Protein AF-M0ABN0-F1 (afdb_monomer)

Secondary structure (DSSP, 8-state):
------EEE---HHHHHHHHHHHHHHHHHHHHHHHHHTTSTT--HHHHHTTHHHHHHH-GGGGTS-HHHHHHHHHHHHHHHHHHHHHHHTT----PPPPPPTTT--EEEE----------S-----S-----EEEEEEEE-----------S-----------EEEEEE-

Organism: NCBI:txid1230458

Sequence (170 aa):
MRYNYWYRLNPTDELHEQLAWTVDTCRQVSNHFLHRLNRENGTSAYSEQSVLPDLKNWWTDLKQVHSKVLQKVVQQLYDTFSTLKGRKDNGYRVGELKWKGPQEYRSITYSQTGFELNNTSGRRSGRNDQRVCGLWRRDGQTTVGSRALVPAGSRRTGTGTRPTTSWYAV

Radius of gyration: 21.02 Å; Cα contacts (8 Å, |Δi|>4): 148; chains: 1; bounding box: 59×50×52 Å

Solvent-accessible surface area (backbone atoms only — not comparable to full-atom values): 10777 Å² total; per-residue (Å²): 136,88,83,83,62,74,44,78,51,85,69,54,72,71,54,48,50,53,50,52,50,51,41,49,54,50,41,53,53,44,42,52,51,51,56,47,56,77,72,45,84,90,76,49,52,67,65,57,51,66,45,48,65,60,48,34,71,77,38,61,74,53,66,80,48,58,66,65,38,57,46,44,46,48,40,53,53,43,53,51,50,51,51,49,47,54,41,40,75,70,71,44,95,65,82,79,93,71,85,72,56,91,83,68,54,40,73,48,51,39,75,69,77,82,81,80,78,79,65,86,58,95,62,90,77,89,65,95,69,83,55,53,39,33,40,36,61,43,82,39,84,74,77,83,70,72,88,63,94,72,81,94,82,78,84,88,73,89,76,82,84,75,72,56,68,43,39,32,37,61

pLDDT: mean 70.24, std 22.59, range [27.88, 93.75]

Structure (mmCIF, N/CA/C/O backbone):
data_AF-M0ABN0-F1
#
_entry.id   AF-M0ABN0-F1
#
loop_
_atom_site.group_PDB
_atom_site.id
_atom_site.type_symbol
_atom_site.label_atom_id
_atom_site.label_alt_id
_atom_site.label_comp_id
_atom_site.label_asym_id
_atom_site.label_entity_id
_atom_site.label_seq_id
_atom_site.pdbx_PDB_ins_code
_atom_site.Cartn_x
_atom_site.Cartn_y
_atom_site.Cartn_z
_atom_site.occupancy
_atom_site.B_iso_or_equiv
_atom_site.auth_seq_id
_atom_site.auth_comp_id
_atom_site.auth_asym_id
_atom_site.auth_atom_id
_atom_site.pdbx_PDB_model_num
ATOM 1 N N . MET A 1 1 ? 11.973 -23.367 14.286 1.00 43.41 1 MET A N 1
ATOM 2 C CA . MET A 1 1 ? 10.628 -23.247 13.676 1.00 43.41 1 MET A CA 1
ATOM 3 C C . MET A 1 1 ? 9.992 -21.952 14.163 1.00 43.41 1 MET A C 1
ATOM 5 O O . MET A 1 1 ? 9.954 -21.742 15.368 1.00 43.41 1 MET A O 1
ATOM 9 N N . ARG A 1 2 ? 9.579 -21.057 13.257 1.00 40.22 2 ARG A N 1
ATOM 10 C CA . ARG A 1 2 ? 8.860 -19.815 13.593 1.00 40.22 2 ARG A CA 1
ATOM 11 C C . ARG A 1 2 ? 7.362 -20.136 13.561 1.00 40.22 2 ARG A C 1
ATOM 13 O O . ARG A 1 2 ? 6.838 -20.419 12.489 1.00 40.22 2 ARG A O 1
ATOM 20 N N . TYR A 1 3 ? 6.700 -20.173 14.714 1.00 47.28 3 TYR A N 1
ATOM 21 C CA . TYR A 1 3 ? 5.250 -20.362 14.772 1.00 47.28 3 TYR A CA 1
ATOM 22 C C . TYR A 1 3 ? 4.575 -19.014 14.501 1.00 47.28 3 TYR A C 1
ATOM 24 O O . TYR A 1 3 ? 4.708 -18.094 15.304 1.00 47.28 3 TYR A O 1
ATOM 32 N N . ASN A 1 4 ? 3.888 -18.888 13.364 1.00 54.75 4 ASN A N 1
ATOM 33 C CA . ASN A 1 4 ? 3.006 -17.751 13.105 1.00 54.75 4 ASN A CA 1
ATOM 34 C C . ASN A 1 4 ? 1.666 -18.048 13.782 1.00 54.75 4 ASN A C 1
ATOM 36 O O . ASN A 1 4 ? 0.938 -18.940 13.350 1.00 54.75 4 ASN A O 1
ATOM 40 N N . TYR A 1 5 ? 1.372 -17.343 14.871 1.00 60.59 5 TYR A N 1
ATOM 41 C CA . TYR A 1 5 ? 0.113 -17.496 15.591 1.00 60.59 5 TYR A CA 1
ATOM 42 C C . TYR A 1 5 ? -0.966 -16.656 14.915 1.00 60.59 5 TYR A C 1
ATOM 44 O O . TYR A 1 5 ? -0.765 -15.474 14.666 1.00 60.59 5 TYR A O 1
ATOM 52 N N . TRP A 1 6 ? -2.110 -17.267 14.616 1.00 58.19 6 TRP A N 1
ATOM 53 C CA . TRP A 1 6 ? -3.275 -16.554 14.096 1.00 58.19 6 TRP A CA 1
ATOM 54 C C . TRP A 1 6 ? -4.246 -16.284 15.234 1.00 58.19 6 TRP A C 1
ATOM 56 O O . TRP A 1 6 ? -4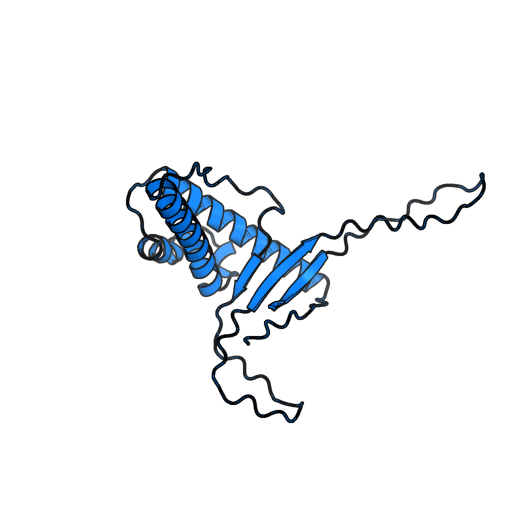.814 -17.211 15.813 1.00 58.19 6 TRP A O 1
ATOM 66 N N . TYR A 1 7 ? -4.458 -15.011 15.533 1.00 70.88 7 TYR A N 1
ATOM 67 C CA . TYR A 1 7 ? -5.412 -14.565 16.535 1.00 70.88 7 TYR A CA 1
ATOM 68 C C . TYR A 1 7 ? -6.700 -14.149 15.840 1.00 70.88 7 TYR A C 1
ATOM 70 O O . TYR A 1 7 ? -6.709 -13.233 15.017 1.00 70.88 7 TYR A O 1
ATOM 78 N N . ARG A 1 8 ? -7.806 -14.827 16.157 1.00 71.94 8 ARG A N 1
ATOM 79 C CA . ARG A 1 8 ? -9.127 -14.381 15.715 1.00 71.94 8 ARG A CA 1
ATOM 80 C C . ARG A 1 8 ? -9.510 -13.155 16.530 1.00 71.94 8 ARG A C 1
ATOM 82 O O . ARG A 1 8 ? -9.548 -13.217 17.756 1.00 71.94 8 ARG A O 1
ATOM 89 N N . LEU A 1 9 ? -9.804 -12.065 15.841 1.00 72.06 9 LEU A N 1
ATOM 90 C CA . LEU A 1 9 ? -10.365 -10.880 16.463 1.00 72.06 9 LEU A CA 1
ATOM 91 C C . LEU A 1 9 ? -11.889 -11.001 16.410 1.00 72.06 9 LEU A C 1
ATOM 93 O O . LEU A 1 9 ? -12.444 -11.344 15.365 1.00 72.06 9 LEU A O 1
ATOM 97 N N . ASN A 1 10 ? -12.550 -10.679 17.521 1.00 76.25 10 ASN A N 1
ATOM 98 C CA . ASN A 1 10 ? -13.996 -10.462 17.577 1.00 76.25 10 ASN A CA 1
ATOM 99 C C . ASN A 1 10 ? -14.248 -8.971 17.867 1.00 76.25 10 ASN A C 1
ATOM 101 O O . ASN A 1 10 ? -14.525 -8.626 19.016 1.00 76.25 10 ASN A O 1
ATOM 105 N N . PRO A 1 11 ? -14.028 -8.075 16.886 1.00 76.31 11 PRO A N 1
ATOM 106 C CA . PRO A 1 11 ? -14.238 -6.651 17.092 1.00 76.31 11 PRO A CA 1
ATOM 107 C C . PRO A 1 11 ? -15.727 -6.310 17.261 1.00 76.31 11 PRO A C 1
ATOM 109 O O . PRO A 1 11 ? -16.602 -7.062 16.841 1.00 76.31 11 PRO A O 1
ATOM 112 N N . THR A 1 12 ? -16.008 -5.159 17.871 1.00 81.62 12 THR A N 1
ATOM 113 C CA . THR A 1 12 ? -17.348 -4.548 17.889 1.00 81.62 12 THR A CA 1
ATOM 114 C C . THR A 1 12 ? -17.767 -4.153 16.470 1.00 81.62 12 THR A C 1
ATOM 116 O O . THR A 1 12 ? -16.901 -3.904 15.630 1.00 81.62 12 THR A O 1
ATOM 119 N N . ASP A 1 13 ? -19.070 -4.044 16.199 1.00 80.00 13 ASP A N 1
ATOM 120 C CA . ASP A 1 13 ? -19.603 -3.653 14.882 1.00 80.00 13 ASP A CA 1
ATOM 121 C C . ASP A 1 13 ? -18.979 -2.342 14.354 1.00 80.00 13 ASP A C 1
ATOM 123 O O . ASP A 1 13 ? -18.521 -2.290 13.214 1.00 80.00 13 ASP A O 1
ATOM 127 N N . GLU A 1 14 ? -18.824 -1.324 15.206 1.00 82.50 14 GLU A N 1
ATOM 128 C CA . GLU A 1 14 ? -18.152 -0.060 14.849 1.00 82.50 14 GLU A CA 1
ATOM 129 C C . GLU A 1 14 ? -16.699 -0.274 14.392 1.00 82.50 14 GLU A C 1
ATOM 131 O O . GLU A 1 14 ? -16.240 0.284 13.394 1.00 82.50 14 GLU A O 1
ATOM 136 N N . LEU A 1 15 ? -15.963 -1.139 15.095 1.00 80.94 15 LEU A N 1
ATOM 137 C CA . LEU A 1 15 ? -14.581 -1.465 14.758 1.00 80.94 15 LEU A CA 1
ATOM 138 C C . LEU A 1 15 ? -14.510 -2.309 13.473 1.00 80.94 15 LEU A C 1
ATOM 140 O O . LEU A 1 15 ? -13.580 -2.149 12.684 1.00 80.94 15 LEU A O 1
ATOM 144 N N . HIS A 1 16 ? -15.499 -3.169 13.211 1.00 81.38 16 HIS A N 1
ATOM 145 C CA . HIS A 1 16 ? -15.620 -3.875 11.933 1.00 81.38 16 HIS A CA 1
ATOM 146 C C . HIS A 1 16 ? -15.751 -2.905 10.757 1.00 81.38 16 HIS A C 1
ATOM 148 O O 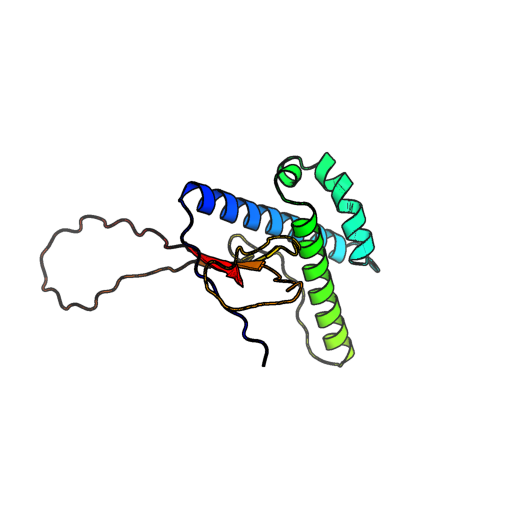. HIS A 1 16 ? -15.064 -3.089 9.747 1.00 81.38 16 HIS A O 1
ATOM 154 N N . GLU A 1 17 ? -16.605 -1.890 10.882 1.00 83.75 17 GLU A N 1
ATOM 155 C CA . GLU A 1 17 ? -16.814 -0.880 9.844 1.00 83.75 17 GLU A CA 1
ATOM 156 C C . GLU A 1 17 ? -15.557 -0.040 9.615 1.00 83.75 17 GLU A C 1
ATOM 158 O O . GLU A 1 17 ? -15.126 0.114 8.472 1.00 83.75 17 GLU A O 1
ATOM 163 N N . GLN A 1 18 ? -14.893 0.408 10.683 1.00 86.50 18 GLN A N 1
ATOM 164 C CA . GLN A 1 18 ? -13.628 1.146 10.584 1.00 86.50 18 GLN A CA 1
ATOM 165 C C . GLN A 1 18 ? -12.519 0.332 9.908 1.00 86.50 18 GLN A C 1
ATOM 167 O O . GLN A 1 18 ? -11.765 0.852 9.078 1.00 86.50 18 GLN A O 1
ATOM 172 N N . LEU A 1 19 ? -12.413 -0.960 10.225 1.00 84.69 19 LEU A N 1
ATOM 173 C CA . LEU A 1 19 ? -11.445 -1.854 9.593 1.00 84.69 19 LEU A CA 1
ATOM 174 C C . LEU A 1 19 ? -11.780 -2.098 8.121 1.00 84.69 19 LEU A C 1
ATOM 176 O O . LEU A 1 19 ? -10.889 -2.058 7.271 1.00 84.69 19 LEU A O 1
ATOM 180 N N . ALA A 1 20 ? -13.057 -2.317 7.800 1.00 85.38 20 ALA A N 1
ATOM 181 C CA . ALA A 1 20 ? -13.508 -2.482 6.423 1.00 85.38 20 ALA A CA 1
ATOM 182 C C . ALA A 1 20 ? -13.238 -1.219 5.593 1.00 85.38 20 ALA A C 1
ATOM 184 O O . ALA A 1 20 ? -12.712 -1.324 4.484 1.00 85.38 20 ALA A O 1
ATOM 185 N N . TRP A 1 21 ? -13.519 -0.045 6.160 1.00 89.31 21 TRP A N 1
ATOM 186 C CA . TRP A 1 21 ? -13.207 1.252 5.572 1.00 89.31 21 TRP A CA 1
ATOM 187 C C . TRP A 1 21 ? -11.699 1.422 5.358 1.00 89.31 21 TRP A C 1
ATOM 189 O O . TRP A 1 21 ? -11.265 1.750 4.260 1.00 89.31 21 TRP A O 1
ATOM 199 N N . THR A 1 22 ? -10.875 1.087 6.356 1.00 89.88 22 THR A N 1
ATOM 200 C CA . THR A 1 22 ? -9.407 1.172 6.252 1.00 89.88 22 THR A CA 1
ATOM 201 C C . THR A 1 22 ? -8.865 0.279 5.134 1.00 89.88 22 THR A C 1
ATOM 203 O O . THR A 1 22 ? -8.001 0.701 4.361 1.00 89.88 22 THR A O 1
ATOM 206 N N . VAL A 1 23 ? -9.371 -0.954 5.022 1.00 88.62 23 VAL A N 1
ATOM 207 C CA . VAL A 1 23 ? -8.999 -1.891 3.953 1.00 88.62 23 VAL A CA 1
ATOM 208 C C . VAL A 1 23 ? -9.411 -1.354 2.584 1.00 88.62 23 VAL A C 1
ATOM 210 O O . VAL A 1 23 ? -8.620 -1.449 1.644 1.00 88.62 23 VAL A O 1
ATOM 213 N N . ASP A 1 24 ? -10.602 -0.766 2.457 1.00 90.50 24 ASP A N 1
ATOM 214 C CA . ASP A 1 24 ? -11.034 -0.170 1.193 1.00 90.50 24 ASP A CA 1
ATOM 215 C C . ASP A 1 24 ? -10.194 1.058 0.813 1.00 90.50 24 ASP A C 1
ATOM 217 O O . ASP A 1 24 ? -9.712 1.149 -0.314 1.00 90.50 24 ASP A O 1
ATOM 221 N N . THR A 1 25 ? -9.893 1.942 1.760 1.00 91.38 25 THR A N 1
ATOM 222 C CA . THR A 1 25 ? -8.992 3.079 1.535 1.00 91.38 25 THR A CA 1
ATOM 223 C C . THR A 1 25 ? -7.604 2.605 1.083 1.00 91.38 25 THR A C 1
ATOM 225 O O . THR A 1 25 ? -7.056 3.103 0.097 1.00 91.38 25 THR A O 1
ATOM 228 N N . CYS A 1 26 ? -7.048 1.565 1.718 1.00 91.50 26 CYS A N 1
ATOM 229 C CA . CYS A 1 26 ? -5.774 0.966 1.303 1.00 91.50 26 CYS A CA 1
ATOM 230 C C . CYS A 1 26 ? -5.840 0.343 -0.103 1.00 91.50 26 CYS A C 1
ATOM 232 O O . CYS A 1 26 ? -4.881 0.461 -0.870 1.00 91.50 26 CYS A O 1
ATOM 234 N N . ARG A 1 27 ? -6.967 -0.280 -0.479 1.00 92.62 27 ARG A N 1
ATOM 235 C CA . ARG A 1 27 ? -7.203 -0.787 -1.842 1.00 92.62 27 ARG A CA 1
ATOM 236 C C . ARG A 1 27 ? -7.122 0.337 -2.865 1.00 92.62 27 ARG A C 1
ATOM 238 O O . ARG A 1 27 ? -6.459 0.183 -3.888 1.00 92.62 27 ARG A O 1
ATOM 245 N N . GLN A 1 28 ? -7.799 1.450 -2.602 1.00 92.81 28 GLN A N 1
ATOM 246 C CA . GLN A 1 28 ? -7.825 2.577 -3.524 1.00 92.81 28 GLN A CA 1
ATOM 247 C C . GLN A 1 28 ? -6.434 3.211 -3.678 1.00 92.81 28 GLN A C 1
ATOM 249 O O . GLN A 1 28 ? -6.014 3.487 -4.799 1.00 92.81 28 GLN A O 1
ATOM 254 N N . VAL A 1 29 ? -5.674 3.339 -2.584 1.00 93.06 29 VAL A N 1
ATOM 255 C CA . VAL A 1 29 ? -4.267 3.776 -2.624 1.00 93.06 29 VAL A CA 1
ATOM 256 C C . VAL A 1 29 ? -3.420 2.818 -3.464 1.00 93.06 29 VAL A C 1
ATOM 258 O O . VAL A 1 29 ? -2.689 3.257 -4.349 1.00 93.06 29 VAL A O 1
ATOM 261 N N . SER A 1 30 ? -3.549 1.505 -3.256 1.00 92.00 30 SER A N 1
ATOM 262 C CA . SER A 1 30 ? -2.847 0.503 -4.069 1.00 92.00 30 SER A CA 1
ATOM 263 C C . SER A 1 30 ? -3.171 0.644 -5.560 1.00 92.00 30 SER A C 1
ATOM 265 O O . SER A 1 30 ? -2.261 0.603 -6.383 1.00 92.00 30 SER A O 1
ATOM 267 N N . ASN A 1 31 ? -4.442 0.855 -5.904 1.00 93.75 31 ASN A N 1
ATOM 268 C CA . ASN A 1 31 ? -4.890 1.055 -7.280 1.00 93.75 31 ASN A CA 1
ATOM 269 C C . ASN A 1 31 ? -4.377 2.374 -7.888 1.00 93.75 31 ASN A C 1
ATOM 271 O O . ASN A 1 31 ? -4.012 2.402 -9.062 1.00 93.75 31 ASN A O 1
ATOM 275 N N . HIS A 1 32 ? -4.296 3.450 -7.100 1.00 92.81 32 HIS A N 1
ATOM 276 C CA . HIS A 1 32 ? -3.700 4.717 -7.527 1.00 92.81 32 HIS A CA 1
ATOM 277 C C . HIS A 1 32 ? -2.227 4.538 -7.921 1.00 92.81 32 HIS A C 1
ATOM 279 O O . HIS A 1 32 ? -1.820 4.944 -9.010 1.00 92.81 32 HIS A O 1
ATOM 285 N N . PHE A 1 33 ? -1.439 3.864 -7.077 1.00 92.69 33 PHE A N 1
ATOM 286 C CA . PHE A 1 33 ? -0.033 3.584 -7.378 1.00 92.69 33 PHE A CA 1
ATOM 287 C C . PHE A 1 33 ? 0.145 2.552 -8.494 1.00 92.69 33 PHE A C 1
ATOM 289 O O . PHE A 1 33 ? 1.061 2.695 -9.294 1.00 92.69 33 PHE A O 1
ATOM 296 N N . LEU A 1 34 ? -0.749 1.566 -8.626 1.00 92.81 34 LEU A N 1
ATOM 297 C CA . LEU A 1 34 ? -0.765 0.666 -9.785 1.00 92.81 34 LEU A CA 1
ATOM 298 C C . LEU A 1 34 ? -0.953 1.448 -11.092 1.00 92.81 34 LEU A C 1
ATOM 300 O O . LEU A 1 34 ? -0.281 1.189 -12.086 1.00 92.81 34 LEU A O 1
ATOM 304 N N . HIS A 1 35 ? -1.857 2.426 -11.088 1.00 91.56 35 HIS A N 1
ATOM 305 C CA . HIS A 1 35 ? -2.102 3.271 -12.247 1.00 91.56 35 HIS A CA 1
ATOM 306 C C . HIS A 1 35 ? -0.898 4.166 -12.587 1.00 91.56 35 HIS A C 1
ATOM 308 O O . HIS A 1 35 ? -0.582 4.317 -13.766 1.00 91.56 35 HIS A O 1
ATOM 314 N N . ARG A 1 36 ? -0.199 4.718 -11.582 1.00 90.56 36 ARG A N 1
ATOM 315 C CA . ARG A 1 36 ? 1.071 5.447 -11.780 1.00 90.56 36 ARG A CA 1
ATOM 316 C C . ARG A 1 36 ? 2.161 4.534 -12.343 1.00 90.56 36 ARG A C 1
ATOM 318 O O . ARG A 1 36 ? 2.761 4.867 -13.359 1.00 90.56 36 ARG A O 1
ATOM 325 N N . LEU A 1 37 ? 2.335 3.349 -11.757 1.00 89.38 37 LEU A N 1
ATOM 326 C CA . LEU A 1 37 ? 3.308 2.340 -12.187 1.00 89.38 37 LEU A CA 1
ATOM 327 C C . LEU A 1 37 ? 3.122 1.926 -13.654 1.00 89.38 37 LEU A C 1
ATOM 329 O O . LEU A 1 37 ? 4.099 1.711 -14.359 1.00 89.38 37 LEU A O 1
ATOM 333 N N . ASN A 1 38 ? 1.878 1.839 -14.131 1.00 87.38 38 ASN A N 1
ATOM 334 C CA . ASN A 1 38 ? 1.589 1.499 -15.527 1.00 87.38 38 ASN A CA 1
ATOM 335 C C . ASN A 1 38 ? 1.882 2.642 -16.520 1.00 87.38 38 ASN A C 1
ATOM 337 O O . ASN A 1 38 ? 1.892 2.400 -17.725 1.00 87.38 38 ASN A O 1
ATOM 341 N N . ARG A 1 39 ? 2.079 3.880 -16.049 1.00 86.06 39 ARG A N 1
ATOM 342 C CA . ARG A 1 39 ? 2.368 5.058 -16.888 1.00 86.06 39 ARG A CA 1
ATOM 343 C C . ARG A 1 39 ? 3.828 5.491 -16.820 1.00 86.06 39 ARG A C 1
ATOM 345 O O . ARG A 1 39 ? 4.367 5.971 -17.812 1.00 86.06 39 ARG A O 1
ATOM 352 N N . GLU A 1 40 ? 4.446 5.354 -15.653 1.00 82.88 40 GLU A N 1
ATOM 353 C CA . GLU A 1 40 ? 5.799 5.823 -15.374 1.00 82.88 40 GLU A CA 1
ATOM 354 C C . GLU A 1 40 ? 6.773 4.641 -15.311 1.00 82.88 40 GLU A C 1
ATOM 356 O O . GLU A 1 40 ? 6.658 3.752 -14.465 1.00 82.88 40 GLU A O 1
ATOM 361 N N . ASN A 1 41 ? 7.776 4.645 -16.191 1.00 72.44 41 ASN A N 1
ATOM 362 C CA . ASN A 1 41 ? 8.828 3.633 -16.196 1.00 72.44 41 ASN A CA 1
ATOM 363 C C . ASN A 1 41 ? 9.947 4.001 -15.210 1.00 72.44 41 ASN A C 1
ATOM 365 O O . ASN A 1 41 ? 10.346 5.157 -15.116 1.00 72.44 41 ASN A O 1
ATOM 369 N N . GLY A 1 42 ? 10.504 3.002 -14.521 1.00 70.81 42 GLY A N 1
ATOM 370 C CA . GLY A 1 42 ? 11.675 3.189 -13.651 1.00 70.81 42 GLY A CA 1
ATOM 371 C C . GLY A 1 42 ? 11.370 3.747 -12.257 1.00 70.81 42 GLY A C 1
ATOM 372 O O . GLY A 1 42 ? 12.297 4.115 -11.539 1.00 70.81 42 GLY A O 1
ATOM 373 N N . THR A 1 43 ? 10.100 3.784 -11.849 1.00 79.50 43 THR A N 1
ATOM 374 C CA . THR A 1 43 ? 9.718 4.169 -10.486 1.00 79.50 43 THR A CA 1
ATOM 375 C C . THR A 1 43 ? 10.130 3.099 -9.474 1.00 79.50 43 THR A C 1
ATOM 377 O O . THR A 1 43 ? 10.165 1.900 -9.765 1.00 79.50 43 THR A O 1
ATOM 380 N N . SER A 1 44 ? 10.468 3.535 -8.261 1.00 84.44 44 SER A N 1
ATOM 381 C CA . SER A 1 44 ? 10.847 2.664 -7.147 1.00 84.44 44 SER A CA 1
ATOM 382 C C . SER A 1 44 ? 9.836 2.780 -6.008 1.00 84.44 44 SER A C 1
ATOM 384 O O . SER A 1 44 ? 9.168 3.802 -5.857 1.00 84.44 44 SER A O 1
ATOM 386 N N . ALA A 1 45 ? 9.770 1.768 -5.139 1.00 85.00 45 ALA A N 1
ATOM 387 C CA . ALA A 1 45 ? 8.913 1.826 -3.954 1.00 85.00 45 ALA A CA 1
ATOM 388 C C . ALA A 1 45 ? 9.211 3.059 -3.082 1.00 85.00 45 ALA A C 1
ATOM 390 O O . ALA A 1 45 ? 8.298 3.663 -2.528 1.00 85.00 45 ALA A O 1
ATOM 391 N N . TYR A 1 46 ? 10.488 3.438 -2.976 1.00 85.12 46 TYR A N 1
ATOM 392 C CA . TYR A 1 46 ? 10.932 4.557 -2.150 1.00 85.12 46 TYR A CA 1
ATOM 393 C C . TYR A 1 46 ? 10.482 5.910 -2.718 1.00 85.12 46 TYR A C 1
ATOM 395 O O . TYR A 1 46 ? 9.949 6.736 -1.980 1.00 85.12 46 TYR A O 1
ATOM 403 N N . SER A 1 47 ? 10.627 6.110 -4.032 1.00 87.38 47 SER A N 1
ATOM 404 C CA . SER A 1 47 ? 10.201 7.348 -4.700 1.00 87.38 47 SER A CA 1
ATOM 405 C C . SER A 1 47 ? 8.685 7.542 -4.639 1.00 87.38 47 SER A C 1
ATOM 407 O O . SER A 1 47 ? 8.208 8.645 -4.393 1.00 87.38 47 SER A O 1
ATOM 409 N N . GLU A 1 48 ? 7.904 6.471 -4.777 1.00 88.62 48 GLU A N 1
ATOM 410 C CA . GLU A 1 48 ? 6.448 6.569 -4.626 1.00 88.62 48 GLU A CA 1
ATOM 411 C C . GLU A 1 48 ? 6.023 6.807 -3.174 1.00 88.62 48 GLU A C 1
ATOM 413 O O . GLU A 1 48 ? 5.064 7.531 -2.905 1.00 88.62 48 GLU A O 1
ATOM 418 N N . GLN A 1 49 ? 6.751 6.248 -2.203 1.00 89.44 49 GLN A N 1
ATOM 419 C CA . GLN A 1 49 ? 6.478 6.507 -0.788 1.00 89.44 49 GLN A CA 1
ATOM 420 C C . GLN A 1 49 ? 6.680 7.981 -0.419 1.00 89.44 49 GLN A C 1
ATOM 422 O O . GLN A 1 49 ? 5.950 8.475 0.441 1.00 89.44 49 GLN A O 1
ATOM 427 N N . SER A 1 50 ? 7.600 8.703 -1.072 1.00 88.75 50 SER A N 1
ATOM 428 C CA . SER A 1 50 ? 7.753 10.149 -0.855 1.00 88.75 50 SER A CA 1
ATOM 429 C C . SER A 1 50 ? 6.600 10.994 -1.402 1.00 88.75 50 SER A C 1
ATOM 431 O O . SER A 1 50 ? 6.467 12.132 -0.978 1.00 88.75 50 SER A O 1
ATOM 433 N N . VAL A 1 51 ? 5.733 10.444 -2.262 1.00 90.81 51 VAL A N 1
ATOM 434 C CA . VAL A 1 51 ? 4.517 11.124 -2.759 1.00 90.81 51 VAL A CA 1
ATOM 435 C C . VAL A 1 51 ? 3.362 11.023 -1.750 1.00 90.81 51 VAL A C 1
ATOM 437 O O . VAL A 1 51 ? 2.405 11.792 -1.802 1.00 90.81 51 VAL A O 1
ATOM 440 N N . LEU A 1 52 ? 3.436 10.097 -0.784 1.00 90.75 52 LEU A N 1
ATOM 441 C CA . LEU A 1 52 ? 2.375 9.886 0.210 1.00 90.75 52 LEU A CA 1
ATOM 442 C C . LEU A 1 52 ? 2.005 11.136 1.033 1.00 90.75 52 LEU A C 1
ATOM 444 O O . LEU A 1 52 ? 0.812 11.313 1.286 1.00 90.75 52 LEU A O 1
ATOM 448 N N . PRO A 1 53 ? 2.945 11.991 1.485 1.00 90.81 53 PRO A N 1
ATOM 449 C CA . PRO A 1 53 ? 2.606 13.230 2.182 1.00 90.81 53 PRO A CA 1
ATOM 450 C C . PRO A 1 53 ? 1.762 14.177 1.321 1.00 90.81 53 PRO A C 1
ATOM 452 O O . PRO A 1 53 ? 0.734 14.662 1.789 1.00 90.81 53 PRO A O 1
ATOM 455 N N . ASP A 1 54 ? 2.127 14.365 0.053 1.00 90.62 54 ASP A N 1
ATOM 456 C CA . ASP A 1 54 ? 1.368 15.207 -0.878 1.00 90.62 54 ASP A CA 1
ATOM 457 C C . ASP A 1 54 ? -0.003 14.600 -1.179 1.00 90.62 54 ASP A C 1
ATOM 459 O O . ASP A 1 54 ? -1.022 15.295 -1.184 1.00 90.62 54 ASP A O 1
ATOM 463 N N . LEU A 1 55 ? -0.056 13.273 -1.316 1.00 91.31 55 LEU A N 1
ATOM 464 C CA . LEU A 1 55 ? -1.309 12.549 -1.485 1.00 91.31 55 LEU A CA 1
ATOM 465 C C . LEU A 1 55 ? -2.242 12.742 -0.279 1.00 91.31 55 LEU A C 1
ATOM 467 O O . LEU A 1 55 ? -3.444 12.887 -0.470 1.00 91.31 55 LEU A O 1
ATOM 471 N N . LYS A 1 56 ? -1.713 12.810 0.951 1.00 91.44 56 LYS A N 1
ATOM 472 C CA . LYS A 1 56 ? -2.497 13.120 2.163 1.00 91.44 56 LYS A CA 1
ATOM 473 C C . LYS A 1 56 ? -3.000 14.563 2.214 1.00 91.44 56 LYS A C 1
ATOM 475 O O . LYS A 1 56 ? -3.981 14.833 2.910 1.00 91.44 56 LYS A O 1
ATOM 480 N N . ASN A 1 57 ? -2.332 15.491 1.533 1.00 91.06 57 ASN A N 1
ATOM 481 C CA . ASN A 1 57 ? -2.787 16.877 1.444 1.00 91.06 57 ASN A CA 1
ATOM 482 C C . ASN A 1 57 ? -4.001 16.993 0.521 1.00 91.06 57 ASN A C 1
ATOM 484 O O . ASN A 1 57 ? -4.964 17.669 0.872 1.00 91.06 57 ASN A O 1
ATOM 488 N N . TRP A 1 58 ? -3.972 16.293 -0.613 1.00 90.62 58 TRP A N 1
ATOM 489 C CA . TRP A 1 58 ? -5.074 16.281 -1.575 1.00 90.62 58 TRP A CA 1
ATOM 490 C C . TRP A 1 58 ? -6.233 15.364 -1.150 1.00 90.62 58 TRP A C 1
ATOM 492 O O . TRP A 1 58 ? -7.396 15.730 -1.296 1.00 90.62 58 TRP A O 1
ATOM 502 N N . TRP A 1 59 ? -5.930 14.199 -0.571 1.00 91.06 59 TRP A N 1
ATOM 503 C CA . TRP A 1 59 ? -6.916 13.225 -0.109 1.00 91.06 59 TRP A CA 1
ATOM 504 C C . TRP A 1 59 ? -6.958 13.156 1.418 1.00 91.06 59 TRP A C 1
ATOM 506 O O . TRP A 1 59 ? -6.187 12.450 2.075 1.00 91.06 59 TRP A O 1
ATOM 516 N N . THR A 1 60 ? -7.903 13.896 1.989 1.00 89.62 60 THR A N 1
ATOM 517 C CA . THR A 1 60 ? -8.029 14.100 3.437 1.00 89.62 60 THR A CA 1
ATOM 518 C C . THR A 1 60 ? -8.369 12.829 4.213 1.00 89.62 60 THR A C 1
ATOM 520 O O . THR A 1 60 ? -7.892 12.677 5.336 1.00 89.62 60 THR A O 1
ATOM 523 N N . ASP A 1 61 ? -9.098 11.880 3.624 1.00 87.81 61 ASP A N 1
ATOM 524 C CA . ASP A 1 61 ? -9.430 10.599 4.266 1.00 87.81 61 ASP A CA 1
ATOM 525 C C . ASP A 1 61 ? -8.183 9.789 4.644 1.00 87.81 61 ASP A C 1
ATOM 527 O O . ASP A 1 61 ? -8.145 9.126 5.681 1.00 87.81 61 ASP A O 1
ATOM 531 N N . LEU A 1 62 ? -7.099 9.906 3.867 1.00 88.50 62 LEU A N 1
ATOM 532 C CA . LEU A 1 62 ? -5.833 9.229 4.160 1.00 88.50 62 LEU A CA 1
ATOM 533 C C . LEU A 1 62 ? -5.178 9.711 5.458 1.00 88.50 62 LEU A C 1
ATOM 535 O O . LEU A 1 62 ? -4.267 9.050 5.965 1.00 88.50 62 LEU A O 1
ATOM 539 N N . LYS A 1 63 ? -5.614 10.849 6.011 1.00 88.69 63 LYS A N 1
ATOM 540 C CA . LYS A 1 63 ? -5.141 11.338 7.311 1.00 88.69 63 LYS A CA 1
ATOM 541 C C . LYS A 1 63 ? -5.604 10.443 8.459 1.00 88.69 63 LYS A C 1
ATOM 543 O O . LYS A 1 63 ? -4.867 10.327 9.433 1.00 88.69 63 LYS A O 1
ATOM 548 N N . GLN A 1 64 ? -6.748 9.768 8.322 1.00 88.06 64 GLN A N 1
ATOM 549 C CA . GLN A 1 64 ? -7.233 8.819 9.332 1.00 88.06 64 GLN A CA 1
ATOM 550 C C . GLN A 1 64 ? -6.457 7.490 9.287 1.00 88.06 64 GLN A C 1
ATOM 552 O O . GLN A 1 64 ? -6.384 6.774 10.283 1.00 88.06 64 GLN A O 1
ATOM 557 N N . VAL A 1 65 ? -5.823 7.164 8.151 1.00 86.88 65 VAL A N 1
ATOM 558 C CA . VAL A 1 65 ? -4.983 5.967 8.016 1.00 86.88 65 VAL A CA 1
ATOM 559 C C . VAL A 1 65 ? -3.546 6.264 8.452 1.00 86.88 65 VAL A C 1
ATOM 561 O O . VAL A 1 65 ? -2.878 7.198 7.985 1.00 86.88 65 VAL A O 1
ATOM 564 N N . HIS A 1 66 ? -3.022 5.404 9.325 1.00 85.81 66 HIS A N 1
ATOM 565 C CA . HIS A 1 66 ? -1.659 5.524 9.823 1.00 85.81 66 HIS A CA 1
ATOM 566 C C . HIS A 1 66 ? -0.632 5.480 8.677 1.00 85.81 66 HIS A C 1
ATOM 568 O O . HIS A 1 66 ? -0.641 4.575 7.840 1.00 85.81 66 HIS A O 1
ATOM 574 N N . SER A 1 67 ? 0.313 6.428 8.662 1.00 85.69 67 SER A N 1
ATOM 575 C CA . SER A 1 67 ? 1.272 6.605 7.556 1.00 85.69 67 SER A CA 1
ATOM 576 C C . SER A 1 67 ? 2.083 5.342 7.251 1.00 85.69 67 SER A C 1
ATOM 578 O O . SER A 1 67 ? 2.374 5.051 6.093 1.00 85.69 67 SER A O 1
ATOM 580 N N . LYS A 1 68 ? 2.397 4.542 8.277 1.00 86.50 68 LYS A N 1
ATOM 581 C CA . LYS A 1 68 ? 3.141 3.286 8.106 1.00 86.50 68 LYS A CA 1
ATOM 582 C C . LYS A 1 68 ? 2.368 2.223 7.321 1.00 86.50 68 LYS A C 1
ATOM 584 O O . LYS A 1 68 ? 2.987 1.455 6.590 1.00 86.50 68 LYS A O 1
ATOM 589 N N . VAL A 1 69 ? 1.040 2.192 7.454 1.00 88.06 69 VAL A N 1
ATOM 590 C CA . VAL A 1 69 ? 0.190 1.268 6.691 1.00 88.06 69 VAL A CA 1
ATOM 591 C C . VAL A 1 69 ? 0.264 1.639 5.219 1.00 88.06 69 VAL A C 1
ATOM 593 O O . VAL A 1 69 ? 0.586 0.790 4.399 1.00 88.06 69 VAL A O 1
ATOM 5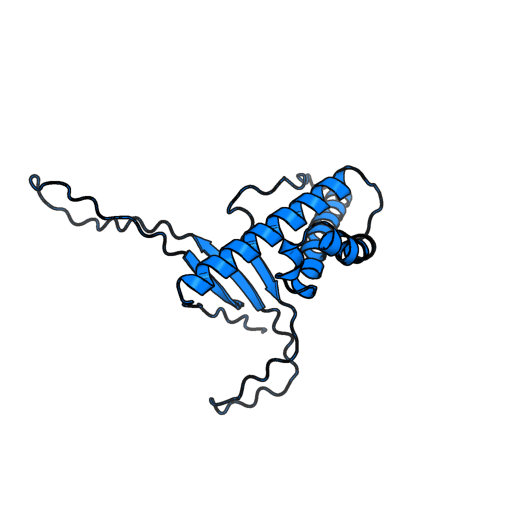96 N N . LEU A 1 70 ? 0.093 2.922 4.892 1.00 90.50 70 LEU A N 1
ATOM 597 C CA . LEU A 1 70 ? 0.176 3.411 3.513 1.00 90.50 70 LEU A CA 1
ATOM 598 C C . LEU A 1 70 ? 1.544 3.126 2.881 1.00 90.50 70 LEU A C 1
ATOM 600 O O . LEU A 1 70 ? 1.610 2.621 1.764 1.00 90.50 70 LEU A O 1
ATOM 604 N N . GLN A 1 71 ? 2.636 3.345 3.621 1.00 90.62 71 GLN A N 1
ATOM 605 C CA . GLN A 1 71 ? 3.981 2.969 3.169 1.00 90.62 71 GLN A CA 1
ATOM 606 C C . GLN A 1 71 ? 4.080 1.469 2.854 1.00 90.62 71 GLN A C 1
ATOM 608 O O . GLN A 1 71 ? 4.651 1.084 1.836 1.00 90.62 71 GLN A O 1
ATOM 613 N N . LYS A 1 72 ? 3.497 0.610 3.701 1.00 89.81 72 LYS A N 1
ATOM 614 C CA . LYS A 1 72 ? 3.488 -0.842 3.483 1.00 89.81 72 LYS A CA 1
ATOM 615 C C . LYS A 1 72 ? 2.623 -1.265 2.301 1.00 89.81 72 LYS A C 1
ATOM 617 O O . LYS A 1 72 ? 3.022 -2.186 1.597 1.00 89.81 72 LYS A O 1
ATOM 622 N N . VAL A 1 73 ? 1.507 -0.584 2.043 1.00 91.50 73 VAL A N 1
ATOM 623 C CA . VAL A 1 73 ? 0.676 -0.815 0.850 1.00 91.50 73 VAL A CA 1
ATOM 624 C C . VAL A 1 73 ? 1.491 -0.575 -0.423 1.00 91.50 73 VAL A C 1
ATOM 626 O O . VAL A 1 73 ? 1.514 -1.436 -1.303 1.00 91.50 73 VAL A O 1
ATOM 629 N N . VAL A 1 74 ? 2.206 0.554 -0.498 1.00 91.81 74 VAL A N 1
ATOM 630 C CA . VAL A 1 74 ? 3.078 0.873 -1.642 1.00 91.81 74 VAL A CA 1
ATOM 631 C C . VAL A 1 74 ? 4.201 -0.152 -1.762 1.00 91.81 74 VAL A C 1
ATOM 633 O O . VAL A 1 74 ? 4.417 -0.705 -2.836 1.00 91.81 74 VAL A O 1
ATOM 636 N N . GLN A 1 75 ? 4.876 -0.475 -0.657 1.00 90.62 75 GLN A N 1
ATOM 637 C CA . GLN A 1 75 ? 5.943 -1.477 -0.661 1.00 90.62 75 GLN A CA 1
ATOM 638 C C . GLN A 1 75 ? 5.457 -2.834 -1.194 1.00 90.62 75 GLN A C 1
ATOM 640 O O . GLN A 1 75 ? 6.087 -3.404 -2.077 1.00 90.62 75 GLN A O 1
ATOM 645 N N . GLN A 1 76 ? 4.310 -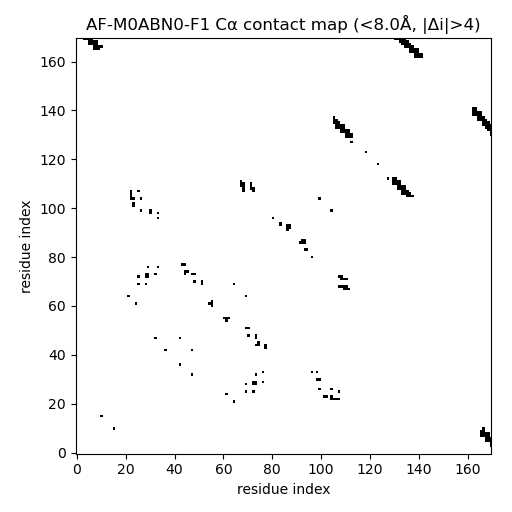3.323 -0.715 1.00 90.25 76 GLN A N 1
ATOM 646 C CA . GLN A 1 76 ? 3.756 -4.617 -1.118 1.00 90.25 76 GLN A CA 1
ATOM 647 C C . GLN A 1 76 ? 3.430 -4.672 -2.619 1.00 90.25 76 GLN A C 1
ATOM 649 O O . GLN A 1 76 ? 3.626 -5.711 -3.258 1.00 90.25 76 GLN A O 1
ATOM 654 N N . LEU A 1 77 ? 2.948 -3.563 -3.192 1.00 91.50 77 LEU A N 1
ATOM 655 C CA . LEU A 1 77 ? 2.715 -3.442 -4.631 1.00 91.50 77 LEU A CA 1
ATOM 656 C C . LEU A 1 77 ? 4.026 -3.634 -5.412 1.00 91.50 77 LEU A C 1
ATOM 658 O O . LEU A 1 77 ? 4.095 -4.479 -6.306 1.00 91.50 77 LEU A O 1
ATOM 662 N N . TYR A 1 78 ? 5.070 -2.893 -5.037 1.00 91.06 78 TYR A N 1
ATOM 663 C CA . TYR A 1 78 ? 6.370 -2.928 -5.709 1.00 91.06 78 TYR A CA 1
ATOM 664 C C . TYR A 1 78 ? 7.118 -4.248 -5.507 1.00 91.06 78 TYR A C 1
ATOM 666 O O . TYR A 1 78 ? 7.741 -4.738 -6.447 1.00 91.06 78 TYR A O 1
ATOM 674 N N . ASP A 1 79 ? 7.012 -4.872 -4.335 1.00 90.25 79 ASP A N 1
ATOM 675 C CA . ASP A 1 79 ? 7.585 -6.197 -4.078 1.00 90.25 79 ASP A CA 1
ATOM 676 C C . ASP A 1 79 ? 6.945 -7.253 -4.992 1.00 90.25 79 ASP A C 1
ATOM 678 O O . ASP A 1 79 ? 7.638 -8.081 -5.595 1.00 90.25 79 ASP A O 1
ATOM 682 N N . THR A 1 80 ? 5.616 -7.190 -5.150 1.00 90.12 80 THR A N 1
ATOM 683 C CA . THR A 1 80 ? 4.872 -8.082 -6.053 1.00 90.12 80 THR A CA 1
ATOM 684 C C . THR A 1 80 ? 5.291 -7.848 -7.503 1.00 90.12 80 THR A C 1
ATOM 686 O O . THR A 1 80 ? 5.570 -8.804 -8.225 1.00 90.12 80 THR A O 1
ATOM 689 N N . PHE A 1 81 ? 5.388 -6.585 -7.924 1.00 90.56 81 PHE A N 1
ATOM 690 C CA . PHE A 1 81 ? 5.838 -6.215 -9.264 1.00 90.56 81 PHE A CA 1
ATOM 691 C C . PHE A 1 81 ? 7.269 -6.690 -9.554 1.00 90.56 81 PHE A C 1
ATOM 693 O O . PHE A 1 81 ? 7.508 -7.327 -10.577 1.00 90.56 81 PHE A O 1
ATOM 700 N N . SER A 1 82 ? 8.206 -6.451 -8.634 1.00 89.62 82 SER A N 1
ATOM 701 C CA . SER A 1 82 ? 9.604 -6.886 -8.746 1.00 89.62 82 SER A CA 1
ATOM 702 C C . SER A 1 82 ? 9.713 -8.410 -8.844 1.00 89.62 82 SER A C 1
ATOM 704 O O . SER A 1 82 ? 10.417 -8.939 -9.703 1.00 89.62 82 SER A O 1
ATOM 706 N N . THR A 1 83 ? 8.929 -9.132 -8.039 1.00 89.88 83 THR A N 1
ATOM 707 C CA . THR A 1 83 ? 8.859 -10.599 -8.096 1.00 89.88 83 THR A CA 1
ATOM 708 C C . THR A 1 83 ? 8.335 -11.090 -9.448 1.00 89.88 83 THR A C 1
ATOM 710 O O . THR A 1 83 ? 8.873 -12.046 -10.010 1.00 89.88 83 THR A O 1
ATOM 713 N N . LEU A 1 84 ? 7.295 -10.450 -9.994 1.00 90.81 84 LEU A N 1
ATOM 714 C CA . LEU A 1 84 ? 6.765 -10.783 -11.321 1.00 90.81 84 LEU A CA 1
ATOM 715 C C . LEU A 1 84 ? 7.782 -10.489 -12.425 1.00 90.81 84 LEU A C 1
ATOM 717 O O . LEU A 1 84 ? 7.963 -11.324 -13.310 1.00 90.81 84 LEU A O 1
ATOM 721 N N . LYS A 1 85 ? 8.478 -9.352 -12.344 1.00 88.88 85 LYS A N 1
ATOM 722 C CA . LYS A 1 85 ? 9.549 -8.990 -13.273 1.00 88.88 85 LYS A CA 1
ATOM 723 C C . LYS A 1 85 ? 10.669 -10.030 -13.253 1.00 88.88 85 LYS A C 1
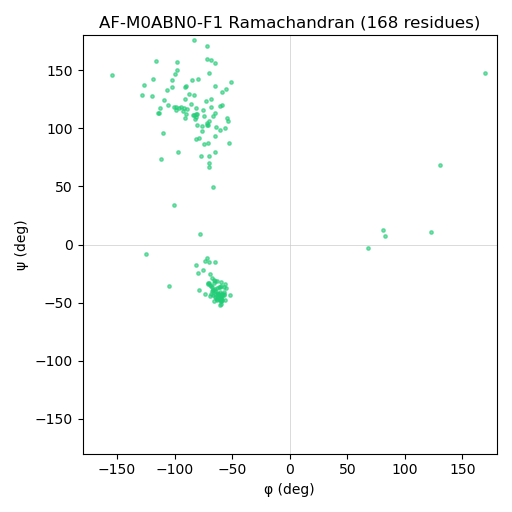ATOM 725 O O . LYS A 1 85 ? 10.967 -10.603 -14.292 1.00 88.88 85 LYS A O 1
ATOM 730 N N . GLY A 1 86 ? 11.178 -10.388 -12.074 1.00 90.56 86 GLY A N 1
ATOM 731 C CA . GLY A 1 86 ? 12.205 -11.426 -11.945 1.00 90.56 86 GLY A CA 1
ATOM 732 C C . GLY A 1 86 ? 11.757 -12.793 -12.479 1.00 90.56 86 GLY A C 1
ATOM 733 O O . GLY A 1 86 ? 12.544 -13.515 -13.082 1.00 90.56 86 GLY A O 1
ATOM 734 N N . ARG A 1 87 ? 10.479 -13.166 -12.324 1.00 91.69 87 ARG A N 1
ATOM 735 C CA . ARG A 1 87 ? 9.937 -14.391 -12.945 1.00 91.69 87 ARG A CA 1
ATOM 736 C C . ARG A 1 87 ? 9.884 -14.302 -14.471 1.00 91.69 87 ARG A C 1
ATOM 738 O O . ARG A 1 87 ? 10.192 -15.290 -15.130 1.00 91.69 87 ARG A O 1
ATOM 745 N N . LYS A 1 88 ? 9.517 -13.144 -15.024 1.00 91.69 88 LYS A N 1
ATOM 746 C CA . LYS A 1 88 ? 9.531 -12.900 -16.473 1.00 91.69 88 LYS A CA 1
ATOM 747 C C . LYS A 1 88 ? 10.944 -13.017 -17.039 1.00 91.69 88 LYS A C 1
ATOM 749 O O . LYS A 1 88 ? 11.134 -13.693 -18.043 1.00 91.69 88 LYS A O 1
ATOM 754 N N . ASP A 1 89 ? 11.915 -12.415 -16.355 1.00 90.75 89 ASP A N 1
ATOM 755 C CA . ASP A 1 89 ? 13.328 -12.428 -16.747 1.00 90.75 89 ASP A CA 1
ATOM 756 C C . ASP A 1 89 ? 13.911 -13.854 -16.698 1.00 90.75 89 ASP A C 1
ATOM 758 O O . ASP A 1 89 ? 14.722 -14.227 -17.538 1.00 90.75 89 ASP A O 1
ATOM 762 N N . ASN A 1 90 ? 13.412 -14.698 -15.788 1.00 92.94 90 ASN A N 1
ATOM 763 C CA . ASN A 1 90 ? 13.726 -16.131 -15.717 1.00 92.94 90 ASN A CA 1
ATOM 764 C C . ASN A 1 90 ? 12.982 -17.001 -16.759 1.00 92.94 90 ASN A C 1
ATOM 766 O O . ASN A 1 90 ? 13.006 -18.226 -16.661 1.00 92.94 90 ASN A O 1
ATOM 770 N N . GLY A 1 91 ? 12.287 -16.400 -17.731 1.00 92.06 91 GLY A N 1
ATOM 771 C CA . GLY A 1 91 ? 11.622 -17.111 -18.829 1.00 92.06 91 GLY A CA 1
ATOM 772 C C . GLY A 1 91 ? 10.239 -17.688 -18.505 1.00 92.06 91 GLY A C 1
ATOM 773 O O . GLY A 1 91 ? 9.661 -18.390 -19.335 1.00 92.06 91 GLY A O 1
ATOM 774 N N . TYR A 1 92 ? 9.665 -17.397 -17.333 1.00 93.31 92 TYR A N 1
ATOM 775 C CA . TYR A 1 92 ? 8.311 -17.848 -17.000 1.00 93.31 92 TYR A CA 1
ATOM 776 C C . TYR A 1 92 ? 7.244 -16.960 -17.653 1.00 93.31 92 TYR A C 1
ATOM 778 O O . TYR A 1 92 ? 7.346 -15.731 -17.672 1.00 93.31 92 TYR A O 1
ATOM 786 N N . ARG A 1 93 ? 6.140 -17.573 -18.105 1.00 89.50 93 ARG A N 1
ATOM 787 C CA . ARG A 1 93 ? 4.941 -16.838 -18.530 1.00 89.50 93 ARG A CA 1
ATOM 788 C C . ARG A 1 93 ? 4.256 -16.230 -17.305 1.00 89.50 93 ARG A C 1
ATOM 790 O O . ARG A 1 93 ? 3.571 -16.928 -16.559 1.00 89.50 93 ARG A O 1
ATOM 797 N N . VAL A 1 94 ? 4.439 -14.929 -17.100 1.00 89.38 94 VAL A N 1
ATOM 798 C CA . VAL A 1 94 ? 3.790 -14.176 -16.019 1.00 89.38 94 VAL A CA 1
ATOM 799 C C . VAL A 1 94 ? 2.581 -13.397 -16.528 1.00 89.38 94 VAL A C 1
ATOM 801 O O . VAL A 1 94 ? 2.558 -12.943 -17.670 1.00 89.38 94 VAL A O 1
ATOM 804 N N . GLY A 1 95 ? 1.569 -13.259 -15.672 1.00 86.62 95 GLY A N 1
ATOM 805 C CA . GLY A 1 95 ? 0.467 -12.326 -15.893 1.00 86.62 95 GLY A CA 1
ATOM 806 C C . GLY A 1 95 ? 0.817 -10.907 -15.440 1.00 86.62 95 GLY A C 1
ATOM 807 O O . GLY A 1 95 ? 1.872 -10.668 -14.852 1.00 86.62 95 GLY A O 1
ATOM 808 N N . GLU A 1 96 ? -0.106 -9.981 -15.678 1.00 85.94 96 GLU A N 1
ATOM 809 C CA . GLU A 1 96 ? 0.010 -8.581 -15.267 1.00 85.94 96 GLU A CA 1
ATOM 810 C C . GLU A 1 96 ? -0.747 -8.304 -13.964 1.00 85.94 96 GLU A C 1
ATOM 812 O O . GLU A 1 96 ? -1.685 -9.020 -13.590 1.00 85.94 96 GLU A O 1
ATOM 817 N N . LEU A 1 97 ? -0.339 -7.239 -13.270 1.00 88.31 97 LEU A N 1
ATOM 818 C CA . LEU A 1 97 ? -1.063 -6.739 -12.108 1.00 88.31 97 LEU A CA 1
ATOM 819 C C . LEU A 1 97 ? -2.399 -6.143 -12.553 1.00 88.31 97 LEU A C 1
ATOM 821 O O . LEU A 1 97 ? -2.452 -5.258 -13.402 1.00 88.31 97 LEU A O 1
ATOM 825 N N . LYS A 1 98 ? -3.485 -6.628 -11.951 1.00 89.50 98 LYS A N 1
ATOM 826 C CA . LYS A 1 98 ? -4.844 -6.179 -12.254 1.00 89.50 98 LYS A CA 1
ATOM 827 C C . LYS A 1 98 ? -5.322 -5.146 -11.247 1.00 89.50 98 LYS A C 1
ATOM 829 O O . LYS A 1 98 ? -4.954 -5.188 -10.071 1.00 89.50 98 LYS A O 1
ATOM 834 N N . TRP A 1 99 ? -6.196 -4.266 -11.724 1.00 91.31 99 TRP A N 1
ATOM 835 C CA . TRP A 1 99 ? -6.987 -3.392 -10.870 1.00 91.31 99 TRP A CA 1
ATOM 836 C C . TRP A 1 99 ? -7.772 -4.212 -9.847 1.00 91.31 99 TRP A C 1
ATOM 838 O O . TRP A 1 99 ? -8.399 -5.205 -10.214 1.00 91.31 99 TRP A O 1
ATOM 848 N N . LYS A 1 100 ? -7.755 -3.789 -8.580 1.00 89.50 100 LYS A N 1
ATOM 849 C CA . LYS A 1 100 ? -8.450 -4.503 -7.507 1.00 89.50 100 LYS A CA 1
ATOM 850 C C . LYS A 1 100 ? -9.868 -3.982 -7.310 1.00 89.50 100 LYS A C 1
ATOM 852 O O . LYS A 1 100 ? -10.062 -2.815 -6.935 1.00 89.50 100 LYS A O 1
ATOM 857 N N . GLY A 1 101 ? -10.843 -4.860 -7.530 1.00 87.38 101 GLY A N 1
ATOM 858 C CA . GLY A 1 101 ? -12.259 -4.602 -7.273 1.00 87.38 101 GLY A CA 1
ATOM 859 C C . GLY A 1 101 ? -12.601 -4.555 -5.776 1.00 87.38 101 GLY A C 1
ATOM 860 O O . GLY A 1 101 ? -11.763 -4.899 -4.931 1.00 87.38 101 GLY A O 1
ATOM 861 N N . PRO A 1 102 ? -13.826 -4.134 -5.412 1.00 83.06 102 PRO A N 1
ATOM 862 C CA . PRO A 1 102 ? -14.309 -4.236 -4.036 1.00 83.06 102 PRO A CA 1
ATOM 863 C C . PRO A 1 102 ? -14.125 -5.667 -3.499 1.00 83.06 102 PRO A C 1
ATOM 865 O O . PRO A 1 102 ? -14.348 -6.628 -4.225 1.00 83.06 102 PRO A O 1
ATOM 868 N N . GLN A 1 103 ? -13.709 -5.816 -2.236 1.00 77.38 103 GLN A N 1
ATOM 869 C CA . GLN A 1 103 ? -13.494 -7.113 -1.549 1.00 77.38 103 GLN A CA 1
ATOM 870 C C . GLN A 1 103 ? -12.325 -7.993 -2.063 1.00 77.38 103 GLN A C 1
ATOM 872 O O . GLN A 1 103 ? -12.021 -9.031 -1.460 1.00 77.38 103 GLN A O 1
ATOM 877 N N . GLU A 1 104 ? -11.613 -7.595 -3.124 1.00 80.88 104 GLU A N 1
ATOM 878 C CA . GLU A 1 104 ? -10.404 -8.303 -3.588 1.00 80.88 104 GLU A CA 1
ATOM 879 C C . GLU A 1 104 ? -9.153 -7.958 -2.769 1.00 80.88 104 GLU A C 1
ATOM 881 O O . GLU A 1 104 ? -8.197 -8.735 -2.703 1.00 80.88 104 GLU A O 1
ATOM 886 N N . TYR A 1 105 ? -9.145 -6.789 -2.130 1.00 81.50 105 TYR A N 1
ATOM 887 C CA . TYR A 1 105 ? -8.101 -6.388 -1.194 1.00 81.50 105 TYR A CA 1
ATOM 888 C C . TYR A 1 105 ? -8.526 -6.778 0.221 1.00 81.50 105 TYR A C 1
ATOM 890 O O . TYR A 1 105 ? -9.542 -6.301 0.720 1.00 81.50 105 TYR A O 1
ATOM 898 N N . ARG A 1 106 ? -7.783 -7.702 0.839 1.00 76.19 106 ARG A N 1
ATOM 899 C CA . ARG A 1 106 ? -8.206 -8.381 2.079 1.00 76.19 106 ARG A CA 1
ATOM 900 C C . ARG A 1 106 ? -7.219 -8.267 3.228 1.00 76.19 106 ARG A C 1
ATOM 902 O O . ARG A 1 106 ? -7.541 -8.697 4.330 1.00 76.19 106 ARG A O 1
ATOM 909 N N . SER A 1 107 ? -6.030 -7.734 2.975 1.00 77.88 107 SER A N 1
ATOM 910 C CA . SER A 1 107 ? -4.943 -7.711 3.946 1.00 77.88 107 SER A CA 1
ATOM 911 C C . SER A 1 107 ? -4.394 -6.304 4.099 1.00 77.88 107 SER A C 1
ATOM 913 O O . SER A 1 107 ? -3.998 -5.701 3.102 1.00 77.88 107 SER A O 1
ATOM 915 N N . ILE A 1 108 ? -4.297 -5.828 5.334 1.00 81.12 108 ILE A N 1
ATOM 916 C CA . ILE A 1 108 ? -3.506 -4.645 5.680 1.00 81.12 108 ILE A CA 1
ATOM 917 C C . ILE A 1 108 ? -2.414 -5.049 6.654 1.00 81.12 108 ILE A C 1
ATOM 919 O O . ILE A 1 108 ? -2.606 -5.908 7.512 1.00 81.12 108 ILE A O 1
ATOM 923 N N . THR A 1 109 ? -1.248 -4.441 6.492 1.00 78.81 109 THR A N 1
ATOM 924 C CA . THR A 1 109 ? -0.070 -4.788 7.277 1.00 78.81 109 THR A CA 1
ATOM 925 C C . THR A 1 109 ? 0.297 -3.633 8.192 1.00 78.81 109 THR A C 1
ATOM 927 O O . THR A 1 109 ? 0.681 -2.562 7.718 1.00 78.81 109 THR A O 1
ATOM 930 N N . TYR A 1 110 ? 0.247 -3.869 9.501 1.00 70.06 110 TYR A N 1
ATOM 931 C CA . TYR A 1 110 ? 0.769 -2.945 10.498 1.00 70.06 110 TYR A CA 1
ATOM 932 C C . TYR A 1 110 ? 2.177 -3.377 10.886 1.00 70.06 110 TYR A C 1
ATOM 934 O O . TYR A 1 110 ? 2.389 -4.459 11.423 1.00 70.06 110 TYR A O 1
ATOM 942 N N . SER A 1 111 ? 3.167 -2.526 10.625 1.00 63.19 111 SER A N 1
ATOM 943 C CA . SER A 1 111 ? 4.544 -2.769 11.068 1.00 63.19 111 SER A CA 1
ATOM 944 C C . SER A 1 111 ? 4.891 -1.971 12.326 1.00 63.19 111 SER A C 1
ATOM 946 O O . SER A 1 111 ? 6.009 -1.466 12.436 1.00 63.19 111 SER A O 1
ATOM 948 N N . GLN A 1 112 ? 3.921 -1.760 13.219 1.00 57.97 112 GLN A N 1
ATOM 949 C CA . GLN A 1 112 ? 4.139 -0.973 14.426 1.00 57.97 112 GLN A CA 1
ATOM 950 C C . GLN A 1 112 ? 4.943 -1.794 15.435 1.00 57.97 112 GLN A C 1
ATOM 952 O O . GLN A 1 112 ? 4.500 -2.832 15.915 1.00 57.97 112 GLN A O 1
ATOM 957 N N . THR A 1 113 ? 6.143 -1.318 15.740 1.00 48.88 113 THR A N 1
ATOM 958 C CA . THR A 1 113 ? 6.959 -1.787 16.859 1.00 48.88 113 THR A CA 1
ATOM 959 C C . THR A 1 113 ? 6.626 -0.946 18.088 1.00 48.88 113 THR A C 1
ATOM 961 O O . THR A 1 113 ? 6.529 0.273 17.957 1.00 48.88 113 THR A O 1
ATOM 964 N N . GLY A 1 114 ? 6.478 -1.569 19.261 1.00 39.97 114 GLY A N 1
ATOM 965 C CA . GLY A 1 114 ? 6.319 -0.845 20.532 1.00 39.97 114 GLY A CA 1
ATOM 966 C C . GLY A 1 114 ? 5.056 -1.151 21.334 1.00 39.97 114 GLY A C 1
ATOM 967 O O . GLY A 1 114 ? 4.783 -0.437 22.290 1.00 39.97 114 GLY A O 1
ATOM 968 N N . PHE A 1 115 ? 4.285 -2.188 20.988 1.00 46.38 115 PHE A N 1
ATOM 969 C CA . PHE A 1 115 ? 3.299 -2.703 21.935 1.00 46.38 115 PHE A CA 1
ATOM 970 C C . PHE A 1 115 ? 4.000 -3.659 22.904 1.00 46.38 115 PHE A C 1
ATOM 972 O O . PHE A 1 115 ? 4.477 -4.729 22.522 1.00 46.38 115 PHE A O 1
ATOM 979 N N . GLU A 1 116 ? 4.099 -3.256 24.164 1.00 41.88 116 GLU A N 1
ATOM 980 C CA . GLU A 1 116 ? 4.444 -4.175 25.238 1.00 41.88 116 GLU A CA 1
ATOM 981 C C . GLU A 1 116 ? 3.212 -5.035 25.511 1.00 41.88 116 GLU A C 1
ATOM 983 O O . GLU A 1 116 ? 2.193 -4.550 25.995 1.00 41.88 116 GLU A O 1
ATOM 988 N N . LEU A 1 117 ? 3.280 -6.324 25.176 1.00 49.03 117 LEU A N 1
ATOM 989 C CA . LEU A 1 117 ? 2.355 -7.276 25.774 1.00 49.03 117 LEU A CA 1
ATOM 990 C C . LEU A 1 117 ? 2.789 -7.436 27.226 1.00 49.03 117 LEU A C 1
ATOM 992 O O . LEU A 1 117 ? 3.781 -8.104 27.521 1.00 49.03 117 LEU A O 1
ATOM 996 N N . ASN A 1 118 ? 2.057 -6.803 28.132 1.00 41.31 118 ASN A N 1
ATOM 997 C CA . ASN A 1 118 ? 2.109 -7.097 29.550 1.00 41.31 118 ASN A CA 1
ATOM 998 C C . ASN A 1 118 ? 1.858 -8.605 29.710 1.00 41.31 118 ASN A C 1
ATOM 1000 O O . ASN A 1 118 ? 0.761 -9.115 29.487 1.00 41.31 118 ASN A O 1
ATOM 1004 N N . ASN A 1 119 ? 2.931 -9.335 30.018 1.00 42.78 119 ASN A N 1
ATOM 1005 C CA . ASN A 1 119 ? 2.937 -10.785 30.159 1.00 42.78 119 ASN A CA 1
ATOM 1006 C C . ASN A 1 119 ? 2.170 -11.184 31.431 1.00 42.78 119 ASN A C 1
ATOM 1008 O O . ASN A 1 119 ? 2.775 -11.550 32.433 1.00 42.78 119 ASN A O 1
ATOM 1012 N N . THR A 1 120 ? 0.835 -11.143 31.411 1.00 47.78 120 THR A N 1
ATOM 1013 C CA . THR A 1 120 ? 0.008 -11.746 32.475 1.00 47.78 120 THR A CA 1
ATOM 1014 C C . THR A 1 120 ? 0.044 -13.280 32.412 1.00 47.78 120 THR A C 1
ATOM 1016 O O . THR A 1 120 ? -0.351 -13.960 33.351 1.00 47.78 120 THR A O 1
ATOM 1019 N N . SER A 1 121 ? 0.578 -13.856 31.330 1.00 46.31 121 SER A N 1
ATOM 1020 C CA . SER A 1 121 ? 0.950 -15.270 31.277 1.00 46.31 121 SER A CA 1
ATOM 1021 C C . SER A 1 121 ? 2.462 -15.383 31.475 1.00 46.31 121 SER A C 1
ATOM 1023 O O . SER A 1 121 ? 3.226 -14.811 30.705 1.00 46.31 121 SER A O 1
ATOM 1025 N N . GLY A 1 122 ? 2.898 -16.069 32.536 1.00 43.50 122 GLY A N 1
ATOM 1026 C CA . GLY A 1 122 ? 4.282 -16.115 33.035 1.00 43.50 122 GLY A CA 1
ATOM 1027 C C . GLY A 1 122 ? 5.317 -16.796 32.127 1.00 43.50 122 GLY A C 1
ATOM 1028 O O . GLY A 1 122 ? 6.083 -17.643 32.578 1.00 43.50 122 GLY A O 1
ATOM 1029 N N . ARG A 1 123 ? 5.370 -16.443 30.841 1.00 46.91 123 ARG A N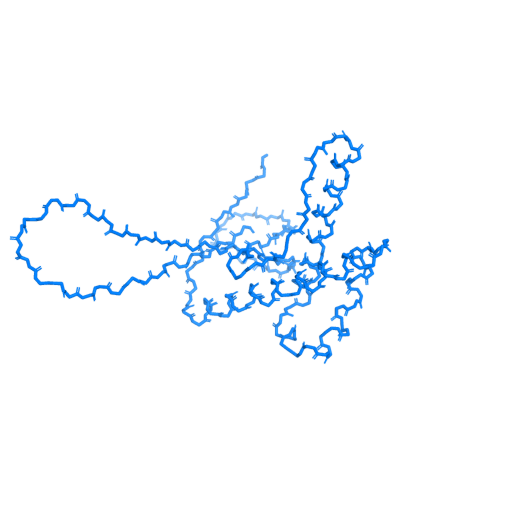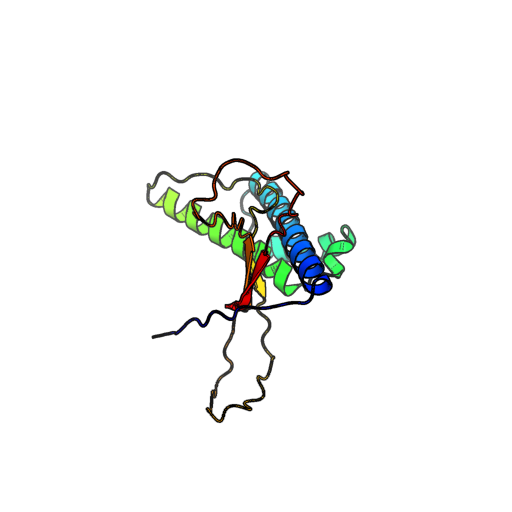 1
ATOM 1030 C CA . ARG A 1 123 ? 6.386 -16.888 29.889 1.00 46.91 123 ARG A CA 1
ATOM 1031 C C . ARG A 1 123 ? 7.231 -15.687 29.479 1.00 46.91 123 ARG A C 1
ATOM 1033 O O . ARG A 1 123 ? 6.754 -14.772 28.818 1.00 46.91 123 ARG A O 1
ATOM 1040 N N . ARG A 1 124 ? 8.510 -15.703 29.873 1.00 39.78 124 ARG A N 1
ATOM 1041 C CA . ARG A 1 124 ? 9.523 -14.739 29.418 1.00 39.78 124 ARG A CA 1
ATOM 1042 C C . ARG A 1 124 ? 9.663 -14.833 27.897 1.00 39.78 124 ARG A C 1
ATOM 1044 O O . ARG A 1 124 ? 10.387 -15.691 27.403 1.00 39.78 124 ARG A O 1
ATOM 1051 N N . SER A 1 125 ? 9.016 -13.938 27.159 1.00 42.19 125 SER A N 1
ATOM 1052 C CA . SER A 1 125 ? 9.373 -13.672 25.765 1.00 42.19 125 SER A CA 1
ATOM 1053 C C . SER A 1 125 ? 10.270 -12.441 25.722 1.00 42.19 125 SER A C 1
ATOM 1055 O O . SER A 1 125 ? 9.826 -11.326 25.469 1.00 42.19 125 SER A O 1
ATOM 1057 N N . GLY A 1 126 ? 11.551 -12.638 26.032 1.00 37.84 126 GLY A N 1
ATOM 1058 C CA . GLY A 1 126 ? 12.570 -11.624 25.806 1.00 37.84 126 GLY A CA 1
ATOM 1059 C C . GLY A 1 126 ? 12.920 -11.564 24.323 1.00 37.84 126 GLY A C 1
ATOM 1060 O O . GLY A 1 126 ? 13.638 -12.435 23.843 1.00 37.84 126 GLY A O 1
ATOM 1061 N N . ARG A 1 127 ? 12.400 -10.562 23.611 1.00 35.62 127 ARG A N 1
ATOM 1062 C CA . ARG A 1 127 ? 13.011 -9.865 22.459 1.00 35.62 127 ARG A CA 1
ATOM 1063 C C . ARG A 1 127 ? 11.963 -8.984 21.798 1.00 35.62 127 ARG A C 1
ATOM 1065 O O . ARG A 1 127 ? 10.798 -9.359 21.751 1.00 35.62 127 ARG A O 1
ATOM 1072 N N . ASN A 1 128 ? 12.417 -7.856 21.251 1.00 38.03 128 ASN A N 1
ATOM 1073 C CA . ASN A 1 128 ? 11.691 -7.031 20.287 1.00 38.03 128 ASN A CA 1
ATOM 1074 C C . ASN A 1 128 ? 11.218 -7.897 19.114 1.00 38.03 128 ASN A C 1
ATOM 1076 O O . ASN A 1 128 ? 11.913 -8.075 18.115 1.00 38.03 128 ASN A O 1
ATOM 1080 N N . ASP A 1 129 ? 10.044 -8.484 19.279 1.00 38.62 129 ASP A N 1
ATOM 1081 C CA . ASP A 1 129 ? 9.388 -9.310 18.293 1.00 38.62 129 ASP A CA 1
ATOM 1082 C C . ASP A 1 129 ? 8.735 -8.325 17.319 1.00 38.62 129 ASP A C 1
ATOM 1084 O O . ASP A 1 129 ? 7.742 -7.673 17.644 1.00 38.62 129 ASP A O 1
ATOM 1088 N N . GLN A 1 130 ? 9.341 -8.129 16.144 1.00 39.75 130 GLN A N 1
ATOM 1089 C CA . GLN A 1 130 ? 8.704 -7.424 15.029 1.00 39.75 130 GLN A CA 1
ATOM 1090 C C . GLN A 1 130 ? 7.504 -8.253 14.572 1.00 39.75 130 GLN A C 1
ATOM 1092 O O . GLN A 1 130 ? 7.567 -9.013 13.606 1.00 39.75 130 GLN A O 1
ATOM 1097 N N . ARG A 1 131 ? 6.409 -8.139 15.318 1.00 43.69 131 ARG A N 1
ATOM 1098 C CA . ARG A 1 131 ? 5.117 -8.701 14.967 1.00 43.69 131 ARG A CA 1
ATOM 1099 C C . ARG A 1 131 ? 4.540 -7.796 13.904 1.00 43.69 131 ARG A C 1
ATOM 1101 O O . ARG A 1 131 ? 4.052 -6.700 14.168 1.00 43.69 131 ARG A O 1
ATOM 1108 N N . VAL A 1 132 ? 4.717 -8.229 12.667 1.00 45.50 132 VAL A N 1
ATOM 1109 C CA . VAL A 1 132 ? 4.024 -7.650 11.530 1.00 45.50 132 VAL A CA 1
ATOM 1110 C C . VAL A 1 132 ? 2.572 -8.082 11.669 1.00 45.50 132 VAL A C 1
ATOM 1112 O O . VAL A 1 132 ? 2.223 -9.124 11.137 1.00 45.50 132 VAL A O 1
ATOM 1115 N N . CYS A 1 133 ? 1.769 -7.304 12.403 1.00 50.28 133 CYS A N 1
ATOM 1116 C CA . CYS A 1 133 ? 0.348 -7.568 12.596 1.00 50.28 133 CYS A CA 1
ATOM 1117 C C . CYS A 1 133 ? -0.364 -7.445 11.246 1.00 50.28 133 CYS A C 1
ATOM 1119 O O . CYS A 1 133 ? -0.715 -6.349 10.794 1.00 50.28 133 CYS A O 1
ATOM 1121 N N . GLY A 1 134 ? -0.513 -8.579 10.568 1.00 57.69 134 GLY A N 1
ATOM 1122 C CA . GLY A 1 134 ? -1.254 -8.685 9.320 1.00 57.69 134 GLY A CA 1
ATOM 1123 C C . GLY A 1 134 ? -2.727 -8.864 9.638 1.00 57.69 134 GLY A C 1
ATOM 1124 O O . GLY A 1 134 ? -3.109 -9.908 10.159 1.00 57.69 134 GLY A O 1
ATOM 1125 N N . LEU A 1 135 ? -3.551 -7.865 9.329 1.00 60.34 135 LEU A N 1
ATOM 1126 C CA . LEU A 1 135 ? -4.989 -7.957 9.517 1.00 60.34 135 LEU A CA 1
ATOM 1127 C C . LEU A 1 135 ? -5.636 -8.531 8.258 1.00 60.34 135 LEU A C 1
ATOM 1129 O O . LEU A 1 135 ? -5.574 -7.915 7.193 1.00 60.34 135 LEU A O 1
ATOM 1133 N N . TRP A 1 136 ? -6.258 -9.699 8.383 1.00 64.06 136 TRP A N 1
ATOM 1134 C CA . TRP A 1 136 ? -6.912 -10.398 7.281 1.00 64.06 136 TRP A CA 1
ATOM 1135 C C . TRP A 1 136 ? -8.424 -10.376 7.422 1.00 64.06 136 TRP A C 1
ATOM 1137 O O . TRP A 1 136 ? -8.964 -10.878 8.407 1.00 64.06 136 TRP A O 1
ATOM 1147 N N . ARG A 1 137 ? -9.098 -9.872 6.388 1.00 62.34 137 ARG A N 1
ATOM 1148 C CA . ARG A 1 137 ? -10.543 -9.973 6.216 1.00 62.34 137 ARG A CA 1
ATOM 1149 C C . ARG A 1 137 ? -10.893 -11.290 5.527 1.00 62.34 137 ARG A C 1
ATOM 1151 O O . ARG A 1 137 ? -10.467 -11.539 4.396 1.00 62.34 137 ARG A O 1
ATOM 1158 N N . ARG A 1 138 ? -11.702 -12.124 6.181 1.00 54.69 138 ARG A N 1
ATOM 1159 C CA . ARG A 1 138 ? -12.362 -13.275 5.554 1.00 54.69 138 ARG A CA 1
ATOM 1160 C C . ARG A 1 138 ? -13.866 -13.045 5.559 1.00 54.69 138 ARG A C 1
ATOM 1162 O O . ARG A 1 138 ? -14.486 -13.056 6.620 1.00 54.69 138 ARG A O 1
ATOM 1169 N N . ASP A 1 139 ? -14.443 -12.887 4.376 1.00 54.78 139 ASP A N 1
ATOM 1170 C CA . ASP A 1 139 ? -15.892 -12.883 4.213 1.00 54.78 139 ASP A CA 1
ATOM 1171 C C . ASP A 1 139 ? -16.373 -14.339 4.165 1.00 54.78 139 ASP A C 1
ATOM 1173 O O . ASP A 1 139 ? -16.057 -15.084 3.236 1.00 54.78 139 ASP A O 1
ATOM 1177 N N . GLY A 1 140 ? -17.072 -14.778 5.212 1.00 47.81 140 GLY A N 1
ATOM 1178 C CA . GLY A 1 140 ? -17.771 -16.057 5.213 1.00 47.81 140 GLY A CA 1
ATOM 1179 C C . GLY A 1 140 ? -19.196 -15.868 4.708 1.00 47.81 140 GLY A C 1
ATOM 1180 O O . GLY A 1 140 ? -20.015 -15.269 5.402 1.00 47.81 140 GLY A O 1
ATOM 1181 N N . GLN A 1 141 ? -19.523 -16.407 3.532 1.00 34.88 141 GLN A N 1
ATOM 1182 C CA . GLN A 1 141 ? -20.911 -16.753 3.234 1.00 34.88 141 GLN A CA 1
ATOM 1183 C C . GLN A 1 141 ? -21.211 -18.072 3.947 1.00 34.88 141 GLN A C 1
ATOM 1185 O O . GLN A 1 141 ? -20.964 -19.150 3.415 1.00 34.88 141 GLN A O 1
ATOM 1190 N N . THR A 1 142 ? -21.709 -18.004 5.179 1.00 31.97 142 THR A N 1
ATOM 1191 C CA . THR A 1 142 ? -22.273 -19.190 5.822 1.00 31.97 142 THR A CA 1
ATOM 1192 C C . THR A 1 142 ? -23.700 -19.349 5.309 1.00 31.97 142 THR A C 1
ATOM 1194 O O . THR A 1 142 ? -24.639 -18.817 5.894 1.00 31.97 142 THR A O 1
ATOM 1197 N N . THR A 1 143 ? -23.902 -20.094 4.220 1.00 29.48 143 THR A N 1
ATOM 1198 C CA . THR A 1 143 ? -25.169 -20.820 4.088 1.00 29.48 143 THR A CA 1
ATOM 1199 C C . THR A 1 143 ? -25.191 -21.822 5.231 1.00 29.48 143 THR A C 1
ATOM 1201 O O . THR A 1 143 ? -24.537 -22.862 5.150 1.00 29.48 143 THR A O 1
ATOM 1204 N N . VAL A 1 144 ? -25.917 -21.519 6.310 1.00 32.62 144 VAL A N 1
ATOM 1205 C CA . VAL A 1 144 ? -26.345 -22.540 7.275 1.00 32.62 144 VAL A CA 1
ATOM 1206 C C . VAL A 1 144 ? -27.397 -23.388 6.560 1.00 32.62 144 VAL A C 1
ATOM 1208 O O . VAL A 1 144 ? -28.594 -23.300 6.802 1.00 32.62 144 VAL A O 1
ATOM 1211 N N . GLY A 1 145 ? -26.940 -24.170 5.585 1.00 27.88 145 GLY A N 1
ATOM 1212 C CA . GLY A 1 145 ? -27.674 -25.291 5.043 1.00 27.88 145 GLY A CA 1
ATOM 1213 C C . GLY A 1 145 ? -27.550 -26.414 6.051 1.00 27.88 145 GLY A C 1
ATOM 1214 O O . GLY A 1 145 ? -26.770 -27.343 5.854 1.00 27.88 145 GLY A O 1
ATOM 1215 N N . SER A 1 146 ? -28.297 -26.318 7.150 1.00 30.42 146 SER A N 1
ATOM 1216 C CA . SER A 1 146 ? -28.663 -27.502 7.910 1.00 30.42 146 SER A CA 1
ATOM 1217 C C . SER A 1 146 ? -29.374 -28.415 6.920 1.00 30.42 146 SER A C 1
ATOM 1219 O O . SER A 1 146 ? -30.539 -28.196 6.593 1.00 30.42 146 SER A O 1
ATOM 1221 N N . ARG A 1 147 ? -28.674 -29.426 6.399 1.00 30.45 147 ARG A N 1
ATOM 1222 C CA . ARG A 1 147 ? -29.301 -30.571 5.737 1.00 30.45 147 ARG A CA 1
ATOM 1223 C C . ARG A 1 147 ? -30.011 -31.387 6.819 1.00 30.45 147 ARG A C 1
ATOM 1225 O O . ARG A 1 147 ? -29.599 -32.487 7.154 1.00 30.45 147 ARG A O 1
ATOM 1232 N N . ALA A 1 148 ? -31.051 -30.803 7.398 1.00 28.89 148 ALA A N 1
ATOM 123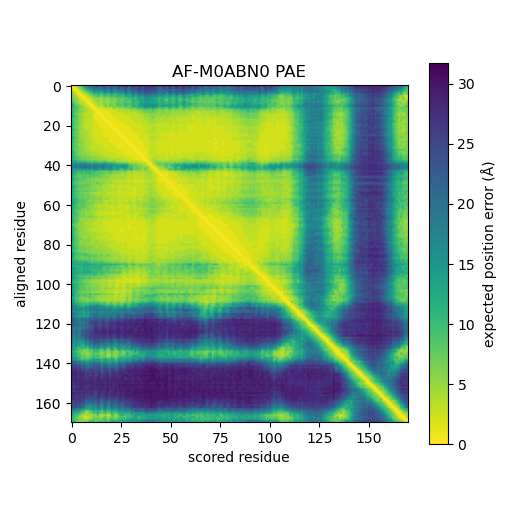3 C CA . ALA A 1 148 ? -32.104 -31.527 8.068 1.00 28.89 148 ALA A CA 1
ATOM 1234 C C . ALA A 1 148 ? -33.199 -31.715 7.019 1.00 28.89 148 ALA A C 1
ATOM 1236 O O . ALA A 1 148 ? -33.722 -30.749 6.465 1.00 28.89 148 ALA A O 1
ATOM 1237 N N . LEU A 1 149 ? -33.496 -32.972 6.704 1.00 32.69 149 LEU A N 1
ATOM 1238 C CA . LEU A 1 149 ? -34.743 -33.343 6.053 1.00 32.69 149 LEU A CA 1
ATOM 1239 C C . LEU A 1 149 ? -35.885 -32.794 6.924 1.00 32.69 149 LEU A C 1
ATOM 1241 O O . LEU A 1 149 ? -36.089 -33.278 8.033 1.00 32.69 149 LEU A O 1
ATOM 1245 N N . VAL A 1 150 ? -36.586 -31.762 6.453 1.00 31.92 150 VAL A N 1
ATOM 1246 C CA . VAL A 1 150 ? -37.811 -31.246 7.081 1.00 31.92 150 VAL A CA 1
ATOM 1247 C C . VAL A 1 150 ? -38.939 -31.376 6.052 1.00 31.92 150 VAL A C 1
ATOM 1249 O O . VAL A 1 150 ? -38.750 -30.962 4.904 1.00 31.92 150 VAL A O 1
ATOM 1252 N N . PRO A 1 151 ? -40.074 -32.002 6.413 1.00 28.89 151 PRO A N 1
ATOM 1253 C CA . PRO A 1 151 ? -41.142 -32.341 5.481 1.00 28.89 151 PRO A CA 1
ATOM 1254 C C . PRO A 1 151 ? -41.918 -31.108 5.006 1.00 28.89 151 PRO A C 1
ATOM 1256 O O . PRO A 1 151 ? -41.897 -30.040 5.618 1.00 28.89 151 PRO A O 1
ATOM 1259 N N . ALA A 1 152 ? -42.592 -31.279 3.869 1.00 35.97 152 ALA A N 1
ATOM 1260 C CA . ALA A 1 152 ? -43.320 -30.243 3.156 1.00 35.97 152 ALA A CA 1
ATOM 1261 C C . ALA A 1 152 ? -44.421 -29.604 4.021 1.00 35.97 152 ALA A C 1
ATOM 1263 O O . ALA A 1 152 ? -45.361 -30.277 4.432 1.00 35.97 152 ALA A O 1
ATOM 1264 N N . GLY A 1 153 ? -44.321 -28.288 4.230 1.00 41.59 153 GLY A N 1
ATOM 1265 C CA . GLY A 1 153 ? -45.421 -27.467 4.737 1.00 41.59 153 GLY A CA 1
ATOM 1266 C C . GLY A 1 153 ? -45.069 -26.553 5.908 1.00 41.59 153 GLY A C 1
ATOM 1267 O O . GLY A 1 153 ? -45.608 -26.726 6.993 1.00 41.59 153 GLY A O 1
ATOM 1268 N N . SER A 1 154 ? -44.243 -25.521 5.710 1.00 28.30 154 SER A N 1
ATOM 1269 C CA . SER A 1 154 ? -44.318 -24.329 6.569 1.00 28.30 154 SER A CA 1
ATOM 1270 C C . SER A 1 154 ? -43.808 -23.066 5.864 1.00 28.30 154 SER A C 1
ATOM 1272 O O . SER A 1 154 ? -42.955 -23.103 4.976 1.00 28.30 154 SER A O 1
ATOM 1274 N N . ARG A 1 155 ? -44.451 -21.944 6.201 1.00 29.69 155 ARG A N 1
ATOM 1275 C CA . ARG A 1 155 ? -44.340 -20.625 5.563 1.00 29.69 155 ARG A CA 1
ATOM 1276 C C . ARG A 1 155 ? -42.935 -20.044 5.740 1.00 29.69 155 ARG A C 1
ATOM 1278 O O . ARG A 1 155 ? -42.395 -20.054 6.840 1.00 29.69 155 ARG A O 1
ATOM 1285 N N . ARG A 1 156 ? -42.375 -19.475 4.666 1.00 29.64 156 ARG A N 1
ATOM 1286 C CA . ARG A 1 156 ? -41.091 -18.757 4.693 1.00 29.64 156 ARG A CA 1
ATOM 1287 C C . ARG A 1 156 ? -41.248 -17.437 5.454 1.00 29.64 156 ARG A C 1
ATOM 1289 O O . ARG A 1 156 ? -41.802 -16.486 4.912 1.00 29.64 156 ARG A O 1
ATOM 1296 N N . THR A 1 157 ? -40.729 -17.358 6.673 1.00 31.02 157 THR A N 1
ATOM 1297 C CA . THR A 1 157 ? -40.284 -16.088 7.259 1.00 31.02 157 THR A CA 1
ATOM 1298 C C . THR A 1 157 ? -38.808 -15.914 6.903 1.00 31.02 157 THR A C 1
ATOM 1300 O O . THR A 1 157 ? -37.997 -16.820 7.087 1.00 31.02 157 THR A O 1
ATOM 1303 N N . GLY A 1 158 ? -38.467 -14.787 6.277 1.00 31.70 158 GLY A N 1
ATOM 1304 C CA . GLY A 1 158 ? -37.108 -14.514 5.815 1.00 31.70 158 GLY A CA 1
ATOM 1305 C C . GLY A 1 158 ? -36.137 -14.394 6.987 1.00 31.70 158 GLY A C 1
ATOM 1306 O O . GLY A 1 158 ? -36.212 -13.447 7.762 1.00 31.70 158 GLY A O 1
ATOM 1307 N N . THR A 1 159 ? -35.207 -15.338 7.107 1.00 31.92 159 THR A N 1
ATOM 1308 C CA . THR A 1 159 ? -34.049 -15.222 7.997 1.00 31.92 159 THR A CA 1
ATOM 1309 C C . THR A 1 159 ? -32.979 -14.388 7.301 1.00 31.92 159 THR A C 1
ATOM 1311 O O . THR A 1 159 ? -32.422 -14.816 6.290 1.00 31.92 159 THR A O 1
ATOM 1314 N N . GLY A 1 160 ? -32.706 -13.191 7.823 1.00 33.59 160 GLY A N 1
ATOM 1315 C CA . GLY A 1 160 ? -31.635 -12.327 7.334 1.00 33.59 160 GLY A CA 1
ATOM 1316 C C . GLY A 1 160 ? -30.270 -13.001 7.465 1.00 33.59 160 GLY A C 1
ATOM 1317 O O . GLY A 1 160 ? -29.825 -13.333 8.563 1.00 33.59 160 GLY A O 1
ATOM 1318 N N . THR A 1 161 ? -29.596 -13.199 6.338 1.00 34.66 161 THR A N 1
ATOM 1319 C CA . THR A 1 161 ? -28.219 -13.689 6.274 1.00 34.66 161 THR A CA 1
ATOM 1320 C C . THR A 1 161 ? -27.285 -12.576 6.756 1.00 34.66 161 THR A C 1
ATOM 1322 O O . THR A 1 161 ? -27.047 -11.615 6.028 1.00 34.66 161 THR A O 1
ATOM 1325 N N . ARG A 1 162 ? -26.752 -12.665 7.981 1.00 35.16 162 ARG A N 1
ATOM 1326 C CA . ARG A 1 162 ? -25.659 -11.779 8.418 1.00 35.16 162 ARG A CA 1
ATOM 1327 C C . ARG A 1 162 ? -24.331 -12.332 7.883 1.00 35.16 162 ARG A C 1
ATOM 1329 O O . ARG A 1 162 ? -23.966 -13.444 8.267 1.00 35.16 162 ARG A O 1
ATOM 1336 N N . PRO A 1 163 ? -23.594 -11.614 7.016 1.00 41.25 163 PRO A N 1
ATOM 1337 C CA . PRO A 1 163 ? -22.252 -12.034 6.634 1.00 41.25 163 PRO A CA 1
ATOM 1338 C C . PRO A 1 163 ? -21.340 -11.933 7.861 1.00 41.25 163 PRO A C 1
ATOM 1340 O O . PRO A 1 163 ? -21.026 -10.840 8.330 1.00 41.25 163 PRO A O 1
ATOM 1343 N N . THR A 1 164 ? -20.907 -13.072 8.406 1.00 52.56 164 THR A N 1
ATOM 1344 C CA . THR A 1 164 ? -19.904 -13.095 9.475 1.00 52.56 164 THR A CA 1
ATOM 1345 C C . THR A 1 164 ? -18.546 -12.791 8.852 1.00 52.56 164 THR A C 1
ATOM 1347 O O . THR A 1 164 ? -17.820 -13.694 8.428 1.00 52.56 164 THR A O 1
ATOM 1350 N N . THR A 1 165 ? -18.221 -11.506 8.735 1.00 58.75 165 THR A N 1
ATOM 1351 C CA . THR A 1 165 ? -16.871 -11.063 8.382 1.00 58.75 165 THR A CA 1
ATOM 1352 C C . THR A 1 165 ? -15.973 -11.396 9.567 1.00 58.75 165 THR A C 1
ATOM 1354 O O . THR A 1 165 ? -16.219 -10.912 10.663 1.00 58.75 165 THR A O 1
ATOM 1357 N N . SER A 1 166 ? -14.966 -12.249 9.390 1.00 62.25 166 SER A N 1
ATOM 1358 C CA . SER A 1 166 ? -14.016 -12.578 10.460 1.00 62.25 166 SER A CA 1
ATOM 1359 C C . SER A 1 166 ? -12.683 -11.901 10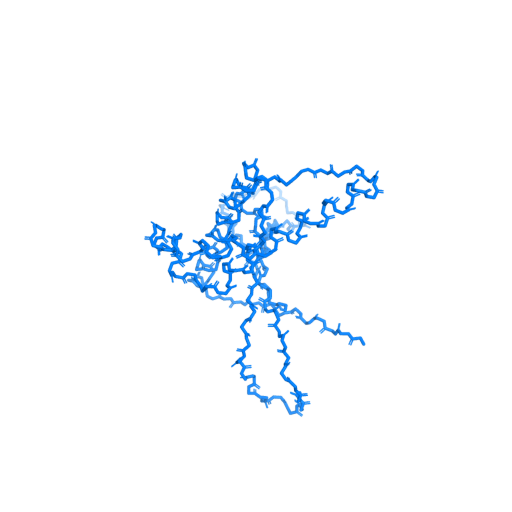.185 1.00 62.25 166 SER A C 1
ATOM 1361 O O . SER A 1 166 ? -12.155 -12.002 9.074 1.00 62.25 166 SER A O 1
ATOM 1363 N N . TRP A 1 167 ? -12.127 -11.260 11.211 1.00 65.19 167 TRP A N 1
ATOM 1364 C CA . TRP A 1 167 ? -10.801 -10.657 11.162 1.00 65.19 167 TRP A CA 1
ATOM 1365 C C . TRP A 1 167 ? -9.780 -11.539 11.873 1.00 65.19 167 TRP A C 1
ATOM 1367 O O . TRP A 1 167 ? -10.067 -12.139 12.912 1.00 65.19 167 TRP A O 1
ATOM 1377 N N . TYR A 1 168 ? -8.583 -11.616 11.305 1.00 61.75 168 TYR A N 1
ATOM 1378 C CA . TYR A 1 168 ? -7.460 -12.348 11.881 1.00 61.75 168 TYR A CA 1
ATOM 1379 C C . TYR A 1 168 ? -6.250 -11.430 11.979 1.00 61.75 168 TYR A C 1
ATOM 1381 O O . TYR A 1 168 ? -5.974 -10.707 11.027 1.00 61.75 168 TYR A O 1
ATOM 1389 N N . ALA A 1 169 ? -5.539 -11.483 13.101 1.00 62.62 169 ALA A N 1
ATOM 1390 C CA . ALA A 1 169 ? -4.209 -10.911 13.258 1.00 62.62 169 ALA A CA 1
ATOM 1391 C C . ALA A 1 169 ? -3.165 -12.033 13.189 1.00 62.62 169 ALA A C 1
ATOM 1393 O O . ALA A 1 169 ? -3.355 -13.096 13.787 1.00 62.62 169 ALA A O 1
ATOM 1394 N N . VAL A 1 170 ? -2.088 -11.792 12.446 1.00 53.69 170 VAL A N 1
ATOM 1395 C CA . VAL A 1 170 ? -0.924 -12.683 12.282 1.00 53.69 170 VAL A CA 1
ATOM 1396 C C . VAL A 1 170 ? 0.320 -11.965 12.757 1.00 53.69 170 VAL A C 1
ATOM 1398 O O . VAL A 1 170 ? 0.369 -10.753 12.469 1.00 53.69 170 VAL A O 1
#

InterPro domains:
  IPR021027 Transposase, putative, helix-turn-helix domain [PF12323] (1-38)

Nearest PDB structures (foldseek):
  7z3q-assembly3_E  TM=3.703E-01  e=5.722E+00  Homo sapiens
  5x5y-assembly1_F  TM=2.149E-01  e=9.400E+00  Pseudomonas aeruginosa PAO1

Mean predicted aligned error: 13.21 Å

Foldseek 3Di:
DDDDDKDWDPDDPVVVVVVLVLLVVLLVLLLVVLVVPVVDPPDDLVNVLVCVVVVCVVPVVCVVPDSQQSSVSSVVSRVVVVVQVVCVVVVDDGDDDDRDDRPSRFKTWDQDFDDDPPCPPPDDPPDRPRQRFIKGKDFDPPPPPPPDPDDDDDDDDDDDRDGPTIIITD